Protein AF-A0A1B6KI60-F1 (afdb_monomer_lite)

pLDDT: mean 78.38, std 18.58, range [37.81, 96.62]

Radius of gyration: 29.03 Å; chains: 1; bounding box: 69×90×65 Å

Structure (mmCIF, N/CA/C/O backbone):
data_AF-A0A1B6KI60-F1
#
_entry.id   AF-A0A1B6KI60-F1
#
loop_
_atom_site.group_PDB
_atom_site.id
_atom_site.type_symbol
_atom_site.label_atom_id
_atom_site.label_alt_id
_atom_site.label_comp_id
_atom_site.label_asym_id
_atom_site.label_entity_id
_atom_site.label_seq_id
_atom_site.pdbx_PDB_ins_code
_atom_site.Cartn_x
_atom_site.Cartn_y
_atom_site.Cartn_z
_atom_site.occupancy
_atom_site.B_iso_or_equiv
_atom_site.auth_seq_id
_atom_site.auth_comp_id
_atom_site.auth_asym_id
_atom_site.auth_atom_id
_atom_site.pdbx_PDB_model_num
ATOM 1 N N . MET A 1 1 ? -39.574 -51.683 -20.007 1.00 42.34 1 MET A N 1
ATOM 2 C CA . MET A 1 1 ? -39.007 -51.250 -21.297 1.00 42.34 1 MET A CA 1
ATOM 3 C C . MET A 1 1 ? -39.766 -50.016 -21.739 1.00 42.34 1 MET A C 1
ATOM 5 O O . MET A 1 1 ? -40.900 -50.143 -22.176 1.00 42.34 1 MET A O 1
ATOM 9 N N . ALA A 1 2 ? -39.174 -48.852 -21.505 1.00 38.28 2 ALA A N 1
ATOM 10 C CA . ALA A 1 2 ? -39.515 -47.571 -22.110 1.00 38.28 2 ALA A CA 1
ATOM 11 C C . ALA A 1 2 ? -38.250 -46.718 -21.943 1.00 38.28 2 ALA A C 1
ATOM 13 O O . ALA A 1 2 ? -37.943 -46.286 -20.834 1.00 38.28 2 ALA A O 1
ATOM 14 N N . GLU A 1 3 ? -37.463 -46.625 -23.010 1.00 39.91 3 GLU A N 1
ATOM 15 C CA . GLU A 1 3 ? -36.348 -45.690 -23.156 1.00 39.91 3 GLU A CA 1
ATOM 16 C C . GLU A 1 3 ? -36.780 -44.610 -24.149 1.00 39.91 3 GLU A C 1
ATOM 18 O O . GLU A 1 3 ? -37.379 -44.955 -25.162 1.00 39.91 3 GLU A O 1
ATOM 23 N N . GLU A 1 4 ? -36.501 -43.348 -23.821 1.00 42.03 4 GLU A N 1
ATOM 24 C CA . GLU A 1 4 ? -36.314 -42.155 -24.677 1.00 42.03 4 GLU A CA 1
ATOM 25 C C . GLU A 1 4 ? -36.530 -40.928 -23.769 1.00 42.03 4 GLU A C 1
ATOM 27 O O . GLU A 1 4 ? -37.435 -40.928 -22.943 1.00 42.03 4 GLU A O 1
ATOM 32 N N . SER A 1 5 ? -35.820 -39.809 -23.826 1.00 40.44 5 SER A N 1
ATOM 33 C CA . SER A 1 5 ? -34.583 -39.388 -24.477 1.00 40.44 5 SER A CA 1
ATOM 34 C C . SER A 1 5 ? -34.261 -38.052 -23.780 1.00 40.44 5 SER A C 1
ATOM 36 O O . SER A 1 5 ? -35.097 -37.148 -23.795 1.00 40.44 5 SER A O 1
ATOM 38 N N . LEU A 1 6 ? -33.130 -37.932 -23.077 1.00 39.44 6 LEU A N 1
ATOM 39 C CA . LEU A 1 6 ? -32.677 -36.656 -22.502 1.00 39.44 6 LEU A CA 1
ATOM 40 C C . LEU A 1 6 ? -31.654 -36.053 -23.463 1.00 39.44 6 LEU A C 1
ATOM 42 O O . LEU A 1 6 ? -30.500 -36.475 -23.500 1.00 39.44 6 LEU A O 1
ATOM 46 N N . GLN A 1 7 ? -32.111 -35.089 -24.257 1.00 41.62 7 GLN A N 1
ATOM 47 C CA . GLN A 1 7 ? -31.272 -34.262 -25.114 1.00 41.62 7 GLN A CA 1
ATOM 48 C C . GLN A 1 7 ? -30.393 -33.367 -24.224 1.00 41.62 7 GLN A C 1
ATOM 50 O O . GLN A 1 7 ? -30.890 -32.648 -23.360 1.00 41.62 7 GLN A O 1
ATOM 55 N N . SER A 1 8 ? -29.080 -33.456 -24.405 1.00 37.84 8 SER A N 1
ATOM 56 C CA . SER A 1 8 ? -28.066 -32.708 -23.666 1.00 37.84 8 SER A CA 1
ATOM 57 C C . SER A 1 8 ? -27.927 -31.271 -24.182 1.00 37.84 8 SER A C 1
ATOM 59 O O . SER A 1 8 ? -27.409 -31.066 -25.279 1.00 37.84 8 SER A O 1
ATOM 61 N N . ASP A 1 9 ? -28.300 -30.287 -23.362 1.00 39.97 9 ASP A N 1
ATOM 62 C CA . ASP A 1 9 ? -27.995 -28.856 -23.542 1.00 39.97 9 ASP A CA 1
ATOM 63 C C . ASP A 1 9 ? -26.537 -28.547 -23.148 1.00 39.97 9 ASP A C 1
ATOM 65 O O . ASP A 1 9 ? -26.262 -27.823 -22.191 1.00 39.97 9 ASP A O 1
ATOM 69 N N . ALA A 1 10 ? -25.576 -29.147 -23.853 1.00 42.34 10 ALA A N 1
ATOM 70 C CA . ALA A 1 10 ? -24.149 -29.015 -23.543 1.00 42.34 10 ALA A CA 1
ATOM 71 C C 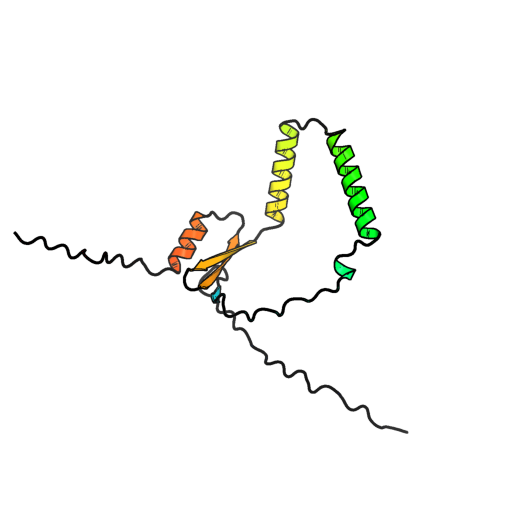. ALA A 1 10 ? -23.333 -28.242 -24.597 1.00 42.34 10 ALA A C 1
ATOM 73 O O . ALA A 1 10 ? -22.110 -28.229 -24.510 1.00 42.34 10 ALA A O 1
ATOM 74 N N . ASP A 1 11 ? -23.976 -27.552 -25.545 1.00 37.81 11 ASP A N 1
ATOM 75 C CA . ASP A 1 11 ? -23.289 -26.851 -26.644 1.00 37.81 11 ASP A CA 1
ATOM 76 C C . ASP A 1 11 ? -23.387 -25.316 -26.562 1.00 37.81 11 ASP A C 1
ATOM 78 O O . ASP A 1 11 ? -23.739 -24.650 -27.531 1.00 37.81 11 ASP A O 1
ATOM 82 N N . LEU A 1 12 ? -23.035 -24.720 -25.413 1.00 42.47 12 LEU A N 1
ATOM 83 C CA . LEU A 1 12 ? -22.754 -23.270 -25.324 1.00 42.47 12 LEU A CA 1
ATOM 84 C C . LEU A 1 12 ? -21.490 -22.907 -24.525 1.00 42.47 12 LEU A C 1
ATOM 86 O O . LEU A 1 12 ? -21.273 -21.740 -24.207 1.00 42.47 12 LEU A O 1
ATOM 90 N N . ILE A 1 13 ? -20.597 -23.863 -24.253 1.00 41.94 13 ILE A N 1
ATOM 91 C CA . ILE A 1 13 ? -19.310 -23.588 -23.590 1.00 41.94 13 ILE A CA 1
ATOM 92 C C . ILE A 1 13 ? -18.177 -23.549 -24.619 1.00 41.94 13 ILE A C 1
ATOM 94 O O . ILE A 1 13 ? -17.165 -24.225 -24.480 1.00 41.94 13 ILE A O 1
ATOM 98 N N . ASN A 1 14 ? -18.342 -22.751 -25.674 1.00 43.97 14 ASN A N 1
ATOM 99 C CA . ASN A 1 14 ? -17.225 -22.369 -26.540 1.00 43.97 14 ASN A CA 1
ATOM 100 C C . ASN A 1 14 ? -16.797 -20.940 -26.185 1.00 43.97 14 ASN A C 1
ATOM 102 O O . ASN A 1 14 ? -16.870 -20.011 -26.984 1.00 43.97 14 ASN A O 1
ATOM 106 N N . GLY A 1 15 ? -16.417 -20.763 -24.917 1.00 42.22 15 GLY A N 1
ATOM 107 C CA . GLY A 1 15 ? -15.636 -19.614 -24.491 1.00 42.22 15 GLY A CA 1
ATOM 108 C C . GLY A 1 15 ? -14.207 -19.868 -24.935 1.00 42.22 15 GLY A C 1
ATOM 109 O O . GLY A 1 15 ? -13.562 -20.773 -24.410 1.00 42.22 15 GLY A O 1
ATOM 110 N N . GLU A 1 16 ? -13.756 -19.113 -25.935 1.00 38.06 16 GLU A N 1
ATOM 111 C CA . GLU A 1 16 ? -12.374 -19.092 -26.396 1.00 38.06 16 GLU A CA 1
ATOM 112 C C . GLU A 1 16 ? -11.435 -19.152 -25.189 1.00 38.06 16 GLU A C 1
ATOM 114 O O . GLU A 1 16 ? -11.366 -18.224 -24.378 1.00 38.06 16 GLU A O 1
ATOM 119 N N . ASN A 1 17 ? -10.728 -20.273 -25.067 1.00 41.53 17 ASN A N 1
ATOM 120 C CA . ASN A 1 17 ? -9.617 -20.429 -24.152 1.00 41.53 17 ASN A CA 1
ATOM 121 C C . ASN A 1 17 ? -8.513 -19.484 -24.640 1.00 41.53 17 ASN A C 1
ATOM 123 O O . ASN A 1 17 ? -7.612 -19.871 -25.382 1.00 41.53 17 ASN A O 1
ATOM 127 N N . ARG A 1 18 ? -8.638 -18.198 -24.295 1.00 43.06 18 ARG A N 1
ATOM 128 C CA . ARG A 1 18 ? -7.546 -17.238 -24.363 1.00 43.06 18 ARG A CA 1
ATOM 129 C C . ARG A 1 18 ? -6.560 -17.690 -23.302 1.00 43.06 18 ARG A C 1
ATOM 131 O O . ARG A 1 18 ? -6.601 -17.209 -22.171 1.00 43.06 18 ARG A O 1
ATOM 138 N N . GLU A 1 19 ? -5.696 -18.632 -23.666 1.00 44.72 19 GLU A N 1
ATOM 139 C CA . GLU A 1 19 ? -4.441 -18.866 -22.970 1.00 44.72 19 GLU A CA 1
ATOM 140 C C . GLU A 1 19 ? -3.692 -17.533 -23.002 1.00 44.72 19 GLU A C 1
ATOM 142 O O . GLU A 1 19 ? -2.962 -17.215 -23.939 1.00 44.72 19 GLU A O 1
ATOM 147 N N . GLN A 1 20 ? -3.943 -16.684 -22.004 1.00 49.84 20 GLN A N 1
ATOM 148 C CA . GLN A 1 20 ? -3.116 -15.525 -21.741 1.00 49.84 20 GLN A CA 1
ATOM 149 C C . GLN A 1 20 ? -1.774 -16.101 -21.315 1.00 49.84 20 GLN A C 1
ATOM 151 O O . GLN A 1 20 ? -1.557 -16.424 -20.148 1.00 49.84 20 GLN A O 1
ATOM 156 N N . SER A 1 21 ? -0.903 -16.332 -22.294 1.00 54.06 21 SER A N 1
ATOM 157 C CA . SER A 1 21 ? 0.453 -16.792 -22.073 1.00 54.06 21 SER A CA 1
ATOM 158 C C . SER A 1 21 ? 1.144 -15.732 -21.225 1.00 54.06 21 SER A C 1
ATOM 160 O O . SER A 1 21 ? 1.532 -14.674 -21.725 1.00 54.06 21 SER A O 1
ATOM 162 N N . VAL A 1 22 ? 1.232 -15.980 -19.919 1.00 66.25 22 VAL A N 1
ATOM 163 C CA . VAL A 1 22 ? 1.929 -15.095 -18.993 1.00 66.25 22 VAL A CA 1
ATOM 164 C C . VAL A 1 22 ? 3.403 -15.138 -19.373 1.00 66.25 22 VAL A C 1
ATOM 166 O O . VAL A 1 22 ? 4.105 -16.107 -19.086 1.00 66.25 22 VAL A O 1
ATOM 169 N N . HIS A 1 23 ? 3.863 -14.109 -20.079 1.00 73.81 23 HIS A N 1
ATOM 170 C CA . HIS A 1 23 ? 5.252 -14.010 -20.489 1.00 73.81 23 HIS A CA 1
ATOM 171 C C . HIS A 1 23 ? 6.079 -13.468 -19.324 1.00 73.81 23 HIS A C 1
ATOM 173 O O . HIS A 1 23 ? 6.001 -12.286 -18.977 1.00 73.81 23 HIS A O 1
ATOM 179 N N . PHE A 1 24 ? 6.879 -14.342 -18.719 1.00 81.31 24 PHE A N 1
ATOM 180 C CA . PHE A 1 24 ? 7.804 -13.951 -17.667 1.00 81.31 24 PHE A CA 1
ATOM 181 C C . PHE A 1 24 ? 9.032 -13.268 -18.273 1.00 81.31 24 PHE A C 1
ATOM 183 O O . PHE A 1 24 ? 9.697 -13.820 -19.148 1.00 81.31 24 PHE A O 1
ATOM 190 N N . VAL A 1 25 ? 9.334 -12.057 -17.815 1.00 77.62 25 VAL A N 1
ATOM 191 C CA . VAL A 1 25 ? 10.476 -11.261 -18.262 1.00 77.62 25 VAL A CA 1
ATOM 192 C C . VAL A 1 25 ? 11.513 -11.255 -17.143 1.00 77.62 25 VAL A C 1
ATOM 194 O O . VAL A 1 25 ? 11.406 -10.500 -16.184 1.00 77.62 25 VAL A O 1
ATOM 197 N N . GLY A 1 26 ? 12.528 -12.107 -17.263 1.00 72.69 26 GLY A N 1
ATOM 198 C CA . GLY A 1 26 ? 13.652 -12.148 -16.326 1.00 72.69 26 GLY A CA 1
ATOM 199 C C . GLY A 1 26 ? 13.367 -12.895 -15.019 1.00 72.69 26 GLY A C 1
ATOM 200 O O . GLY A 1 26 ? 12.597 -13.854 -14.970 1.00 72.69 26 GLY A O 1
ATOM 201 N N . GLU A 1 27 ? 14.061 -12.490 -13.958 1.00 77.69 27 GLU A N 1
ATOM 202 C CA . GLU A 1 27 ? 13.982 -13.132 -12.645 1.00 77.69 27 GLU A CA 1
ATOM 203 C C . GLU A 1 27 ? 12.741 -12.674 -11.853 1.00 77.69 27 GLU A C 1
ATOM 205 O O . GLU A 1 27 ? 12.024 -11.756 -12.248 1.00 77.69 27 GLU A O 1
ATOM 210 N N . ARG A 1 28 ? 12.487 -13.297 -10.691 1.00 82.19 28 ARG A N 1
ATOM 211 C CA . ARG A 1 28 ? 11.461 -12.854 -9.718 1.00 82.19 28 ARG A CA 1
ATOM 212 C C . ARG A 1 28 ? 10.015 -12.934 -10.215 1.00 82.19 28 ARG A C 1
ATOM 214 O O . ARG A 1 28 ? 9.153 -12.180 -9.755 1.00 82.19 28 ARG A O 1
ATOM 221 N N . ASN A 1 29 ? 9.752 -13.874 -11.124 1.00 84.12 29 ASN A N 1
ATOM 222 C CA . ASN A 1 29 ? 8.451 -14.091 -11.760 1.00 84.12 29 ASN A CA 1
ATOM 223 C C . ASN A 1 29 ? 7.879 -12.786 -12.327 1.00 84.12 29 ASN A C 1
ATOM 225 O O . ASN A 1 29 ? 6.680 -12.522 -12.204 1.00 84.12 29 ASN A O 1
ATOM 229 N N . ALA A 1 30 ? 8.755 -11.944 -12.877 1.00 87.88 30 ALA A N 1
ATOM 230 C CA . ALA A 1 30 ? 8.350 -10.650 -13.365 1.00 87.88 30 ALA A CA 1
ATOM 231 C C . ALA A 1 30 ? 7.574 -10.777 -14.673 1.00 87.88 30 ALA A C 1
ATOM 233 O O . ALA A 1 30 ? 7.888 -11.624 -15.501 1.00 87.88 30 ALA A O 1
ATOM 234 N N . ILE A 1 31 ? 6.541 -9.962 -14.842 1.00 90.50 31 ILE A N 1
ATOM 235 C CA . ILE A 1 31 ? 5.661 -9.955 -16.011 1.00 90.50 31 ILE A CA 1
ATOM 236 C C . ILE A 1 31 ? 5.460 -8.513 -16.463 1.00 90.50 31 ILE A C 1
ATOM 238 O O . ILE A 1 31 ? 5.413 -7.601 -15.634 1.00 90.50 31 ILE A O 1
ATOM 242 N N . VAL A 1 32 ? 5.327 -8.317 -17.772 1.00 89.25 32 VAL A N 1
ATOM 243 C CA . VAL A 1 32 ? 5.014 -7.016 -18.366 1.00 89.25 32 VAL A CA 1
ATOM 244 C C . VAL A 1 32 ? 3.679 -7.128 -19.078 1.00 89.25 32 VAL A C 1
ATOM 246 O O . VAL A 1 32 ? 3.474 -8.040 -19.877 1.00 89.25 32 VAL A O 1
ATOM 249 N N . PHE A 1 33 ? 2.767 -6.216 -18.770 1.00 87.88 33 PHE A N 1
ATOM 250 C CA . PHE A 1 33 ? 1.471 -6.123 -19.431 1.00 87.88 33 PHE A CA 1
ATOM 251 C C . PHE A 1 33 ? 1.097 -4.660 -19.643 1.00 87.88 33 PHE A C 1
ATOM 253 O O . PHE A 1 33 ? 1.532 -3.787 -18.891 1.00 87.88 33 PHE A O 1
ATOM 260 N N . SER A 1 34 ? 0.287 -4.388 -20.659 1.00 86.31 34 SER A N 1
ATOM 261 C CA . SER A 1 34 ? -0.233 -3.047 -20.898 1.00 86.31 34 SER A CA 1
ATOM 262 C C . SER A 1 34 ? -1.475 -2.813 -20.037 1.00 86.31 34 SER A C 1
ATOM 264 O O . SER A 1 34 ? -2.329 -3.689 -19.891 1.00 86.31 34 SER A O 1
ATOM 266 N N . ALA A 1 35 ? -1.574 -1.634 -19.425 1.00 82.81 35 ALA A N 1
ATOM 267 C CA . ALA A 1 35 ? -2.701 -1.285 -18.560 1.00 82.81 35 ALA A CA 1
ATOM 268 C C . ALA A 1 35 ? -4.040 -1.169 -19.319 1.00 82.81 35 ALA A C 1
ATOM 270 O O . ALA A 1 35 ? -5.094 -1.153 -18.691 1.00 82.81 35 ALA A O 1
ATOM 271 N N . ASP A 1 36 ? -4.000 -1.075 -20.648 1.00 80.44 36 ASP A N 1
ATOM 272 C CA . ASP A 1 36 ? -5.149 -0.992 -21.554 1.00 80.44 36 ASP A CA 1
ATOM 273 C C . ASP A 1 36 ? -5.634 -2.356 -22.072 1.00 80.44 36 ASP A C 1
ATOM 275 O O . ASP A 1 36 ? -6.732 -2.436 -22.608 1.00 80.44 36 ASP A O 1
ATOM 279 N N . THR A 1 37 ? -4.874 -3.437 -21.869 1.00 78.06 37 THR A N 1
ATOM 280 C CA . THR A 1 37 ? -5.267 -4.794 -22.289 1.00 78.06 37 THR A CA 1
ATOM 281 C C . THR A 1 37 ? -6.485 -5.327 -21.520 1.00 78.06 37 THR A C 1
ATOM 283 O O . THR A 1 37 ? -7.115 -6.298 -21.937 1.00 78.06 37 THR A O 1
ATOM 286 N N . GLY A 1 38 ? -6.817 -4.727 -20.374 1.00 72.56 38 GLY A N 1
ATOM 287 C CA . GLY A 1 38 ? -8.004 -5.079 -19.605 1.00 72.56 38 GLY A CA 1
ATOM 288 C C . GLY A 1 38 ? -9.250 -4.411 -20.175 1.00 72.56 38 GLY A C 1
ATOM 289 O O . GLY A 1 38 ? -9.391 -3.196 -20.066 1.00 72.56 38 GLY A O 1
ATOM 290 N N . GLU A 1 39 ? -10.179 -5.203 -20.710 1.00 76.88 39 GLU A N 1
ATOM 291 C CA . GLU A 1 39 ? -11.531 -4.711 -20.985 1.00 76.88 39 GLU A CA 1
ATOM 292 C C . GLU A 1 39 ? -12.163 -4.238 -19.664 1.00 76.88 39 GLU A C 1
ATOM 294 O O . GLU A 1 39 ? -12.193 -5.010 -18.694 1.00 76.88 39 GLU A O 1
ATOM 299 N N . PRO A 1 40 ? -12.637 -2.981 -19.575 1.00 77.19 40 PRO A N 1
ATOM 300 C CA . PRO A 1 40 ? -13.303 -2.505 -18.377 1.00 77.19 40 PRO A CA 1
ATO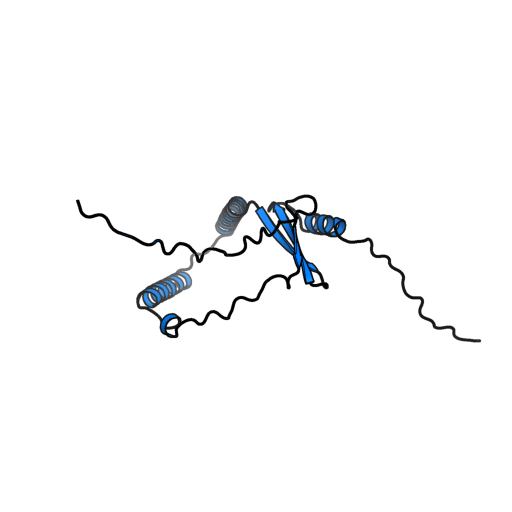M 301 C C . PRO A 1 40 ? -14.550 -3.355 -18.146 1.00 77.19 40 PRO A C 1
ATOM 303 O O . PRO A 1 40 ? -15.415 -3.467 -19.017 1.00 77.19 40 PRO A O 1
ATOM 306 N N . LEU A 1 41 ? -14.643 -3.961 -16.960 1.00 80.56 41 LEU A N 1
ATOM 307 C CA . LEU A 1 41 ? -15.873 -4.629 -16.560 1.00 80.56 41 LEU A CA 1
ATOM 308 C C . LEU A 1 41 ? -17.011 -3.599 -16.578 1.00 80.56 41 LEU A C 1
ATOM 310 O O . LEU A 1 41 ? -16.793 -2.452 -16.164 1.00 80.56 41 LEU A O 1
ATOM 314 N N . PRO A 1 42 ? -18.210 -3.978 -17.054 1.00 84.25 42 PRO A N 1
ATOM 315 C CA . PRO A 1 42 ? -19.356 -3.090 -16.989 1.00 84.25 42 PRO A CA 1
ATOM 316 C C . PRO A 1 42 ? -19.573 -2.649 -15.534 1.00 84.25 42 PRO A C 1
ATOM 318 O O . PRO A 1 42 ? -19.309 -3.441 -14.618 1.00 84.25 42 PRO A O 1
ATOM 321 N N . PRO A 1 43 ? -20.026 -1.402 -15.301 1.00 83.00 43 PRO A N 1
ATOM 322 C CA . PRO A 1 43 ? -20.365 -0.946 -13.963 1.00 83.00 43 PRO A CA 1
ATOM 323 C C . PRO A 1 43 ? -21.290 -1.961 -13.296 1.00 83.00 43 PRO A C 1
ATOM 325 O O . PRO A 1 43 ? -22.303 -2.359 -13.870 1.00 83.00 43 PRO A O 1
ATOM 328 N N . LEU A 1 44 ? -20.908 -2.414 -12.105 1.00 86.38 44 LEU A N 1
ATOM 329 C CA . LEU A 1 44 ? -21.740 -3.315 -11.327 1.00 86.38 44 LEU A CA 1
ATOM 330 C C . LEU A 1 44 ? -22.944 -2.515 -10.819 1.00 86.38 44 LEU A C 1
ATOM 332 O O . LEU A 1 44 ? -22.812 -1.744 -9.870 1.00 86.38 44 LEU A O 1
ATOM 336 N N . GLU A 1 45 ? -24.096 -2.673 -11.470 1.00 88.12 45 GLU A N 1
ATOM 337 C CA . GLU A 1 45 ? -25.358 -2.129 -10.972 1.00 88.12 45 GLU A CA 1
ATOM 338 C C . GLU A 1 45 ? -25.801 -2.960 -9.768 1.00 88.12 45 GLU A C 1
ATOM 340 O O . GLU A 1 45 ? -26.242 -4.104 -9.889 1.00 88.12 45 GLU A O 1
ATOM 345 N N . LEU A 1 46 ? -25.596 -2.392 -8.581 1.00 91.31 46 LEU A N 1
ATOM 346 C CA . LEU A 1 46 ? -26.058 -2.967 -7.327 1.00 91.31 46 LEU A CA 1
ATOM 347 C C . LEU A 1 46 ? -27.494 -2.491 -7.057 1.00 91.31 46 LEU A C 1
ATOM 349 O O . LEU A 1 46 ? -27.769 -1.309 -7.267 1.00 91.31 46 LEU A O 1
ATOM 353 N N . PRO A 1 47 ? -28.397 -3.369 -6.586 1.00 93.44 47 PRO A N 1
ATOM 354 C CA . PRO A 1 47 ? -29.729 -2.962 -6.139 1.00 93.44 47 PRO A CA 1
ATOM 355 C C . PRO A 1 47 ? -29.666 -1.962 -4.978 1.00 93.44 47 PRO A C 1
ATOM 357 O O . PRO A 1 47 ? -28.753 -2.038 -4.156 1.00 93.44 47 PRO A O 1
ATOM 360 N N . ASP A 1 48 ? -30.671 -1.092 -4.859 1.00 89.38 48 ASP A N 1
ATOM 361 C CA . ASP A 1 48 ? -30.737 -0.075 -3.796 1.00 89.38 48 ASP A CA 1
ATOM 362 C C . ASP A 1 48 ? -30.715 -0.693 -2.384 1.00 89.38 48 ASP A C 1
ATOM 364 O O . ASP A 1 48 ? -30.017 -0.186 -1.505 1.00 89.38 48 ASP A O 1
ATOM 368 N N . ASP A 1 49 ? -31.364 -1.848 -2.195 1.00 92.62 49 ASP A N 1
ATOM 369 C CA . ASP A 1 49 ? -31.392 -2.607 -0.936 1.00 92.62 49 ASP A CA 1
ATOM 370 C C . ASP A 1 49 ? -29.990 -2.966 -0.402 1.00 92.62 49 ASP A C 1
ATOM 372 O O . ASP A 1 49 ? -29.821 -3.162 0.797 1.00 92.62 49 ASP A O 1
ATOM 376 N N . PHE A 1 50 ? -28.958 -3.042 -1.258 1.00 91.62 50 PHE A N 1
ATOM 377 C CA . PHE A 1 50 ? -27.572 -3.276 -0.819 1.00 91.62 50 PHE A CA 1
ATOM 378 C C . PHE A 1 50 ? -27.044 -2.143 0.071 1.00 91.62 50 PHE A C 1
ATOM 380 O O . PHE A 1 50 ? -26.193 -2.365 0.934 1.00 91.62 50 PHE A O 1
ATOM 387 N N . PHE A 1 51 ? -27.520 -0.921 -0.162 1.00 92.12 51 PHE A N 1
ATOM 388 C CA . PHE A 1 51 ? -27.117 0.266 0.585 1.00 92.12 51 PHE A CA 1
ATOM 389 C C . PHE A 1 51 ? -28.007 0.514 1.807 1.00 92.12 51 PHE A C 1
ATOM 391 O O . PHE A 1 51 ? -27.694 1.385 2.624 1.00 92.12 51 PHE A O 1
ATOM 398 N N . GLU A 1 52 ? -29.095 -0.244 1.952 1.00 93.12 52 GLU A N 1
ATOM 399 C CA . GLU A 1 52 ? -29.933 -0.209 3.140 1.00 93.12 52 GLU A CA 1
ATOM 400 C C . GLU A 1 52 ? -29.310 -1.044 4.263 1.00 93.12 52 GLU A C 1
ATOM 402 O O . GLU A 1 52 ? -28.873 -2.178 4.081 1.00 93.12 52 GLU A O 1
ATOM 407 N N . LEU A 1 53 ? -29.261 -0.467 5.464 1.00 92.06 53 LEU A N 1
ATOM 408 C CA . LEU A 1 53 ? -28.706 -1.146 6.630 1.00 92.06 53 LEU A CA 1
ATOM 409 C C . LEU A 1 53 ? -29.622 -2.280 7.076 1.00 92.06 53 LEU A C 1
ATOM 411 O 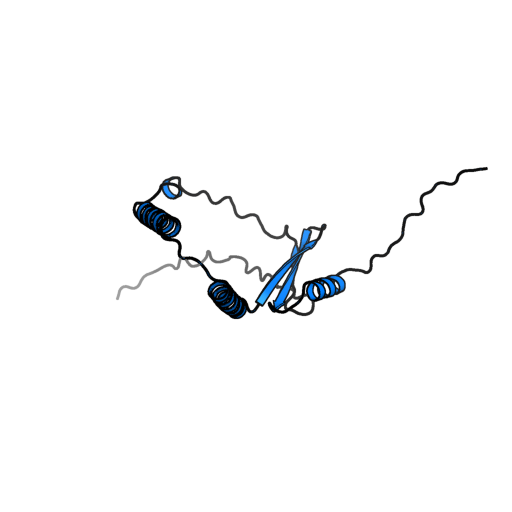O . LEU A 1 53 ? -30.793 -2.054 7.395 1.00 92.06 53 LEU A O 1
ATOM 415 N N . ASN A 1 54 ? -29.059 -3.476 7.222 1.00 93.00 54 ASN A N 1
ATOM 416 C CA . ASN A 1 54 ? -29.784 -4.580 7.819 1.00 93.00 54 ASN A CA 1
ATOM 417 C C . ASN A 1 54 ? -29.649 -4.569 9.353 1.00 93.00 54 ASN A C 1
ATOM 419 O O . ASN A 1 54 ? -28.790 -3.913 9.949 1.00 93.00 54 ASN A O 1
ATOM 423 N N . ASN A 1 55 ? -30.495 -5.344 10.032 1.00 95.38 55 ASN A N 1
ATOM 424 C CA . ASN A 1 55 ? -30.477 -5.447 11.493 1.00 95.38 55 ASN A CA 1
ATOM 425 C C . ASN A 1 55 ? -29.134 -5.957 12.041 1.00 95.38 55 ASN A C 1
ATOM 427 O O . ASN A 1 55 ? -28.747 -5.587 13.151 1.00 95.38 55 ASN A O 1
ATOM 431 N N . ASP A 1 56 ? -28.432 -6.806 11.292 1.00 94.50 56 ASP A N 1
ATOM 432 C CA . ASP A 1 56 ? -27.112 -7.303 11.680 1.00 94.50 56 ASP A CA 1
ATOM 433 C C . ASP A 1 56 ? -26.044 -6.207 11.612 1.00 94.50 56 ASP A C 1
ATOM 435 O O . ASP A 1 56 ? -25.257 -6.073 12.552 1.00 94.50 56 ASP A O 1
ATOM 439 N N . ASP A 1 57 ? -26.080 -5.348 10.591 1.00 95.12 57 ASP A N 1
ATOM 440 C CA . ASP A 1 57 ? -25.159 -4.212 10.466 1.00 95.12 57 ASP A CA 1
ATOM 441 C C . ASP A 1 57 ? -25.352 -3.227 11.617 1.00 95.12 57 ASP A C 1
ATOM 443 O O . ASP A 1 57 ? -24.387 -2.782 12.240 1.00 95.12 57 ASP A O 1
ATOM 447 N N . VAL A 1 58 ? -26.609 -2.958 11.985 1.00 95.56 58 VAL A N 1
ATOM 448 C CA . VAL A 1 58 ? -26.942 -2.115 13.142 1.00 95.56 58 VAL A CA 1
ATOM 449 C C . VAL A 1 58 ? -26.400 -2.718 14.440 1.00 95.56 58 VAL A C 1
ATOM 451 O O . VAL A 1 58 ? -25.880 -1.991 15.289 1.00 95.56 58 VAL A O 1
ATOM 454 N N . ARG A 1 59 ? -26.472 -4.045 14.612 1.00 96.06 59 ARG A N 1
ATOM 455 C CA . ARG A 1 59 ? -25.906 -4.728 15.790 1.00 96.06 59 ARG A CA 1
ATOM 456 C C . ARG A 1 59 ? -24.385 -4.612 15.832 1.00 96.06 59 ARG A C 1
ATOM 458 O O . ARG A 1 59 ? -23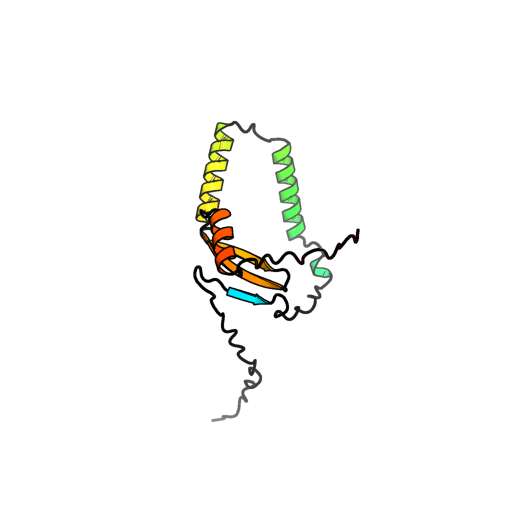.838 -4.364 16.909 1.00 96.06 59 ARG A O 1
ATOM 465 N N . VAL A 1 60 ? -23.710 -4.788 14.695 1.00 96.50 60 VAL A N 1
ATOM 466 C CA . VAL A 1 60 ? -22.249 -4.645 14.587 1.00 96.50 60 VAL A CA 1
ATOM 467 C C . VAL A 1 60 ? -21.836 -3.209 14.895 1.00 96.50 60 VAL A C 1
ATOM 469 O O . VAL A 1 60 ? -20.996 -3.002 15.771 1.00 96.50 60 VAL A O 1
ATOM 472 N N . LEU A 1 61 ? -22.492 -2.227 14.276 1.00 95.94 61 LEU A N 1
ATOM 473 C CA . LEU A 1 61 ? -22.220 -0.811 14.496 1.00 95.94 61 LEU A CA 1
ATOM 474 C C . LEU A 1 61 ? -22.445 -0.417 15.958 1.00 95.94 61 LEU A C 1
ATOM 476 O O . LEU A 1 61 ? -21.609 0.248 16.565 1.00 95.94 61 LEU A O 1
ATOM 480 N N . PHE A 1 62 ? -23.547 -0.861 16.564 1.00 96.44 62 PHE A N 1
ATOM 481 C CA . PHE A 1 62 ? -23.820 -0.581 17.972 1.00 96.44 62 PHE A CA 1
ATOM 482 C C . PHE A 1 62 ? -22.756 -1.186 18.895 1.00 96.44 62 PHE A C 1
ATOM 484 O O . PHE A 1 62 ? -22.314 -0.535 19.844 1.00 96.44 62 PHE A O 1
ATOM 491 N N . LYS A 1 63 ? -22.318 -2.420 18.615 1.00 96.62 63 LYS A N 1
ATOM 492 C CA . LYS A 1 63 ? -21.237 -3.071 19.362 1.00 96.62 63 LYS A CA 1
ATOM 493 C C . LYS A 1 63 ? -19.933 -2.281 19.246 1.00 96.62 63 LYS A C 1
ATOM 495 O O . LYS A 1 63 ? -19.282 -2.066 20.264 1.00 96.62 63 LYS A O 1
ATOM 500 N N . GLU A 1 64 ? -19.577 -1.838 18.045 1.00 96.12 64 GLU A N 1
ATOM 501 C CA . GLU A 1 64 ? -18.372 -1.043 17.799 1.00 96.12 64 GLU A CA 1
ATOM 502 C C . GLU A 1 64 ? -18.433 0.313 18.511 1.00 96.12 64 GLU A C 1
ATOM 504 O O . GLU A 1 64 ? -17.494 0.679 19.213 1.00 96.12 64 GLU A O 1
ATOM 509 N N . LEU A 1 65 ? -19.561 1.024 18.426 1.00 96.12 65 LEU A N 1
ATOM 510 C CA . LEU A 1 65 ? -19.767 2.293 19.131 1.00 96.12 65 LEU A CA 1
ATOM 511 C C . LEU A 1 65 ? -19.651 2.128 20.648 1.00 96.12 65 LEU A C 1
ATOM 513 O O . LEU A 1 65 ? -19.015 2.947 21.316 1.00 96.12 65 LEU A O 1
ATOM 517 N N . LYS A 1 66 ? -20.249 1.065 21.196 1.00 95.31 66 LYS A N 1
ATOM 518 C CA . LYS A 1 66 ? -20.152 0.749 22.621 1.00 95.31 66 LYS A CA 1
ATOM 519 C C . LYS A 1 66 ? -18.705 0.461 23.019 1.00 95.31 66 LYS A C 1
ATOM 521 O O . LYS A 1 66 ? -18.235 1.032 23.998 1.00 95.31 66 LYS A O 1
ATOM 526 N N . GLN A 1 67 ? -18.005 -0.372 22.251 1.00 94.25 67 GLN A N 1
ATOM 527 C CA . GLN A 1 67 ? -16.611 -0.716 22.512 1.00 94.25 67 GLN A CA 1
ATOM 528 C C . GLN A 1 67 ? -15.706 0.518 22.434 1.00 94.25 67 GLN A C 1
ATOM 530 O O . GLN A 1 67 ? -14.935 0.763 23.351 1.00 94.25 67 GLN A O 1
ATOM 535 N N . ASN A 1 68 ? -15.849 1.348 21.400 1.00 93.88 68 ASN A N 1
ATOM 536 C CA . ASN A 1 68 ? -15.060 2.569 21.251 1.00 93.88 68 ASN A CA 1
ATOM 537 C C . ASN A 1 68 ? -15.303 3.547 22.412 1.00 93.88 68 ASN A C 1
ATOM 539 O O . ASN A 1 68 ? -14.370 4.161 22.924 1.00 93.88 68 ASN A O 1
ATOM 543 N N . ARG A 1 69 ? -16.553 3.669 22.877 1.00 94.50 69 ARG A N 1
ATOM 544 C CA . ARG A 1 69 ? -16.867 4.462 24.070 1.00 94.50 69 ARG A CA 1
ATOM 545 C C . ARG A 1 69 ? -16.161 3.910 25.309 1.00 94.50 69 ARG A C 1
ATOM 547 O O . ARG A 1 69 ? -15.538 4.680 26.035 1.00 94.50 69 ARG A O 1
ATOM 554 N N . GLU A 1 70 ? -16.245 2.602 25.540 1.00 92.69 70 GLU A N 1
ATOM 555 C CA . GLU A 1 70 ? -15.579 1.940 26.666 1.00 92.69 70 GLU A CA 1
ATOM 556 C C . GLU A 1 70 ? -14.055 2.114 26.602 1.00 92.69 70 GLU A C 1
ATOM 558 O O . GLU A 1 70 ? -13.441 2.432 27.622 1.00 92.69 70 GLU A O 1
ATOM 563 N N . ASP A 1 71 ? -13.464 1.992 25.411 1.00 90.44 71 ASP A N 1
ATOM 564 C CA . ASP A 1 71 ? -12.033 2.167 25.155 1.00 90.44 71 ASP A CA 1
ATOM 565 C C . ASP A 1 71 ? -11.571 3.610 25.389 1.00 90.44 71 ASP A C 1
ATOM 567 O O . ASP A 1 71 ? -10.454 3.823 25.860 1.00 90.44 71 ASP A O 1
ATOM 571 N N . LEU A 1 72 ? -12.400 4.612 25.076 1.00 88.94 72 LEU A N 1
ATOM 572 C CA . LEU A 1 72 ? -12.094 6.027 25.306 1.00 88.94 72 LEU A CA 1
ATOM 573 C C . LEU A 1 72 ? -12.245 6.423 26.778 1.00 88.94 72 LEU A C 1
ATOM 575 O O . LEU A 1 72 ? -11.393 7.141 27.303 1.00 88.94 72 LEU A O 1
ATOM 579 N N . GLU A 1 73 ? -13.306 5.959 27.440 1.00 91.56 73 GLU A N 1
ATOM 580 C CA . GLU A 1 73 ? -13.573 6.254 28.852 1.00 91.56 73 GLU A CA 1
ATOM 581 C C . GLU A 1 73 ? -12.595 5.515 29.783 1.00 91.56 73 GLU A C 1
ATOM 583 O O . GLU A 1 73 ? -12.155 6.084 30.782 1.00 91.56 73 GLU A O 1
ATOM 588 N N . ASN A 1 74 ? -12.201 4.280 29.446 1.00 86.88 74 ASN A N 1
ATOM 589 C CA . ASN A 1 74 ? -11.398 3.405 30.313 1.00 86.88 74 ASN A CA 1
ATOM 590 C C . ASN A 1 74 ? -9.995 3.105 29.764 1.00 86.88 74 ASN A C 1
ATOM 592 O O . ASN A 1 74 ? -9.387 2.101 30.146 1.00 86.88 74 ASN A O 1
ATOM 596 N N . ARG A 1 75 ? -9.457 3.946 28.869 1.00 82.50 75 ARG A N 1
ATOM 597 C CA . ARG A 1 75 ? -8.178 3.658 28.205 1.00 82.50 75 ARG A CA 1
ATOM 598 C C . ARG A 1 75 ? -7.032 3.500 29.215 1.00 82.50 75 ARG A C 1
ATOM 600 O O . ARG A 1 75 ? -6.665 4.483 29.868 1.00 82.50 75 ARG A O 1
ATOM 607 N N . PRO A 1 76 ? -6.388 2.323 29.318 1.00 84.12 76 PRO A N 1
ATOM 608 C CA . PRO A 1 76 ? -5.278 2.138 30.242 1.00 84.12 76 PRO A CA 1
ATOM 609 C C . PRO A 1 76 ? -4.036 2.918 29.787 1.00 84.12 76 PRO A C 1
ATOM 611 O O . PRO A 1 76 ? -3.788 3.116 28.591 1.00 84.12 76 PRO A O 1
ATOM 614 N N . LEU A 1 77 ? -3.205 3.339 30.745 1.00 84.44 77 LEU A N 1
ATOM 615 C CA . LEU A 1 77 ? -1.921 3.972 30.445 1.00 84.44 77 LEU A CA 1
ATOM 616 C C . LEU A 1 77 ? -0.981 2.958 29.783 1.00 84.44 77 LEU A C 1
ATOM 618 O O . LEU A 1 77 ? -0.528 2.000 30.408 1.00 84.44 77 LEU A O 1
ATOM 622 N N . ARG A 1 78 ? -0.633 3.193 28.516 1.00 84.12 78 ARG A N 1
ATOM 623 C CA . ARG A 1 78 ? 0.359 2.377 27.805 1.00 84.12 78 ARG A CA 1
ATOM 624 C C . ARG A 1 78 ? 1.765 2.852 28.147 1.00 84.12 78 ARG A C 1
ATOM 626 O O . ARG A 1 78 ? 2.177 3.924 27.691 1.00 84.12 78 ARG A O 1
ATOM 633 N N . THR A 1 79 ? 2.486 2.058 28.934 1.00 91.12 79 THR A N 1
ATOM 634 C CA . THR A 1 79 ? 3.898 2.293 29.263 1.00 91.12 79 THR A CA 1
ATOM 635 C C . THR A 1 79 ? 4.791 2.016 28.054 1.00 91.12 79 THR A C 1
ATOM 637 O O . THR A 1 79 ? 4.377 1.360 27.098 1.00 91.12 79 THR A O 1
ATOM 640 N N . LYS A 1 80 ? 6.037 2.501 28.094 1.00 90.50 80 LYS A N 1
ATOM 641 C CA . LYS A 1 80 ? 7.023 2.249 27.034 1.00 90.50 80 LYS A CA 1
ATOM 642 C C . LYS A 1 80 ? 7.212 0.746 26.774 1.00 90.50 80 LYS A C 1
ATOM 644 O O . LYS A 1 80 ? 7.128 0.320 25.634 1.00 90.50 80 LYS A O 1
ATOM 649 N N . ALA A 1 81 ? 7.346 -0.052 27.834 1.00 89.50 81 ALA A N 1
ATOM 650 C CA . ALA A 1 81 ? 7.533 -1.499 27.723 1.00 89.50 81 ALA A CA 1
ATOM 651 C C . ALA A 1 81 ? 6.359 -2.211 27.024 1.00 89.50 81 ALA A C 1
ATOM 653 O O . ALA A 1 81 ? 6.579 -3.105 26.214 1.00 89.50 81 ALA A O 1
ATOM 654 N N . VAL A 1 82 ? 5.117 -1.799 27.305 1.00 89.19 82 VAL A N 1
ATOM 655 C CA . VAL A 1 82 ? 3.921 -2.372 26.661 1.00 89.19 82 VAL A CA 1
ATOM 656 C C . VAL A 1 82 ? 3.868 -2.016 25.173 1.00 89.19 82 VAL A C 1
ATOM 658 O O . VAL A 1 8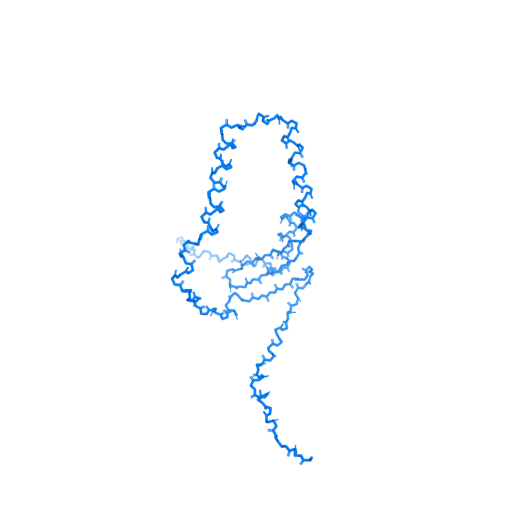2 ? 3.527 -2.868 24.358 1.00 89.19 82 VAL A O 1
ATOM 661 N N . ARG A 1 83 ? 4.246 -0.785 24.801 1.00 90.25 83 ARG A N 1
ATOM 662 C CA . ARG A 1 83 ? 4.324 -0.372 23.389 1.00 90.25 83 ARG A CA 1
ATOM 663 C C . ARG A 1 83 ? 5.384 -1.167 22.633 1.00 90.25 83 ARG A C 1
ATOM 665 O O . ARG A 1 83 ? 5.050 -1.790 21.637 1.00 90.25 83 ARG A O 1
ATOM 672 N N . ASP A 1 84 ? 6.602 -1.240 23.166 1.00 91.56 84 ASP A N 1
ATOM 673 C CA . ASP A 1 84 ? 7.714 -1.954 22.526 1.00 91.56 84 ASP A CA 1
ATOM 674 C C . ASP A 1 84 ? 7.394 -3.459 22.338 1.00 91.56 84 ASP A C 1
ATOM 676 O O . ASP A 1 84 ? 7.715 -4.064 21.308 1.00 91.56 84 ASP A O 1
ATOM 680 N N . MET A 1 85 ? 6.710 -4.077 23.310 1.00 91.19 85 MET A N 1
ATOM 681 C CA . MET A 1 85 ? 6.265 -5.474 23.223 1.00 91.19 85 MET A CA 1
ATOM 682 C C . MET A 1 85 ? 5.175 -5.681 22.161 1.00 91.19 85 MET A C 1
ATOM 684 O O . MET A 1 85 ? 5.255 -6.620 21.371 1.00 91.19 85 MET A O 1
ATOM 688 N N . GLU A 1 86 ? 4.159 -4.821 22.118 1.00 89.25 86 GLU A N 1
ATOM 689 C CA . GLU A 1 86 ? 3.109 -4.915 21.100 1.00 89.25 86 GLU A CA 1
ATOM 690 C C . GLU A 1 86 ? 3.642 -4.621 19.693 1.00 89.25 86 GLU A C 1
ATOM 692 O O . GLU A 1 86 ? 3.277 -5.316 18.744 1.00 89.25 86 GLU A O 1
ATOM 697 N N . ASP A 1 87 ? 4.543 -3.649 19.554 1.00 89.25 87 ASP A N 1
ATOM 698 C CA . ASP A 1 87 ? 5.150 -3.280 18.276 1.00 89.25 87 ASP A CA 1
ATOM 699 C C . ASP A 1 87 ? 6.022 -4.414 17.731 1.00 89.25 87 ASP A C 1
ATOM 701 O O . ASP A 1 87 ? 5.940 -4.750 16.545 1.00 89.25 87 ASP A O 1
ATOM 705 N N . SER A 1 88 ? 6.818 -5.059 18.587 1.00 87.81 88 SER A N 1
ATOM 706 C CA . SER A 1 88 ? 7.624 -6.220 18.195 1.00 87.81 88 SER A CA 1
ATOM 707 C C . SER A 1 88 ? 6.756 -7.425 17.821 1.00 87.81 88 SER A C 1
ATOM 709 O O . SER A 1 88 ? 6.971 -8.020 16.763 1.00 87.81 88 SER A O 1
ATOM 711 N N . ALA A 1 89 ? 5.726 -7.746 18.610 1.00 89.81 89 ALA A N 1
ATOM 712 C CA . ALA A 1 89 ? 4.788 -8.826 18.300 1.00 89.81 89 ALA A CA 1
ATOM 713 C C . ALA A 1 89 ? 4.006 -8.564 16.999 1.00 89.81 89 ALA A C 1
ATOM 715 O O . ALA A 1 89 ? 3.877 -9.455 16.156 1.00 89.81 89 ALA A O 1
ATOM 716 N N . SER A 1 90 ? 3.529 -7.332 16.801 1.00 87.44 90 SER A N 1
ATOM 717 C CA . SER A 1 90 ? 2.850 -6.893 15.578 1.00 87.44 90 SER A CA 1
ATOM 718 C C . SER A 1 90 ? 3.778 -6.973 14.369 1.00 87.44 90 SER A C 1
ATOM 720 O O . SER A 1 90 ? 3.397 -7.503 13.324 1.00 87.44 90 SER A O 1
ATOM 722 N N . THR A 1 91 ? 5.026 -6.523 14.515 1.00 84.81 91 THR A N 1
ATOM 723 C CA . THR A 1 91 ? 6.033 -6.593 13.452 1.00 84.81 91 THR A CA 1
ATOM 724 C C . THR A 1 91 ? 6.310 -8.040 13.061 1.00 84.81 91 THR A C 1
ATOM 726 O O . THR A 1 91 ? 6.204 -8.371 11.883 1.00 84.81 91 THR A O 1
ATOM 729 N N . LEU A 1 92 ? 6.569 -8.928 14.024 1.00 86.00 92 LEU A N 1
ATOM 730 C CA . LEU A 1 92 ? 6.794 -10.351 13.751 1.00 86.00 92 LEU A CA 1
ATOM 731 C C . LEU A 1 92 ? 5.573 -11.017 13.101 1.00 86.00 92 LEU A C 1
ATOM 733 O O . LEU A 1 92 ? 5.718 -11.757 12.130 1.00 86.00 92 LEU A O 1
ATOM 737 N N . SER A 1 93 ? 4.365 -10.715 13.585 1.00 87.62 93 SER A N 1
ATOM 738 C CA . SER A 1 93 ? 3.114 -11.218 13.005 1.00 87.62 93 SER A CA 1
ATOM 739 C C . SER A 1 93 ? 2.937 -10.771 11.550 1.00 87.62 93 SER A C 1
ATOM 741 O O . SER A 1 93 ? 2.599 -11.579 10.685 1.00 87.62 93 SER A O 1
ATOM 743 N N . ARG A 1 94 ? 3.225 -9.498 11.249 1.00 85.62 94 ARG A N 1
ATOM 744 C CA . ARG A 1 94 ? 3.160 -8.948 9.888 1.00 85.62 94 ARG A CA 1
ATOM 745 C C . ARG A 1 94 ? 4.201 -9.572 8.961 1.00 85.62 94 ARG A C 1
ATOM 747 O O . ARG A 1 94 ? 3.851 -9.909 7.834 1.00 85.62 94 ARG A O 1
ATOM 754 N N . LEU A 1 95 ? 5.437 -9.750 9.428 1.00 85.31 95 LEU A N 1
ATOM 755 C CA . LEU A 1 95 ? 6.506 -10.386 8.649 1.00 85.31 95 LEU A CA 1
ATOM 756 C C . LEU A 1 95 ? 6.158 -11.845 8.321 1.00 85.31 95 LEU A C 1
ATOM 758 O O . LEU A 1 95 ? 6.245 -12.256 7.168 1.00 85.31 95 LEU A O 1
ATOM 762 N N . ASN A 1 96 ? 5.645 -12.600 9.296 1.00 83.44 96 ASN A N 1
ATOM 763 C CA . ASN A 1 96 ? 5.214 -13.981 9.070 1.00 83.44 96 ASN A CA 1
ATOM 764 C C . ASN A 1 96 ? 4.001 -14.084 8.138 1.00 83.44 96 ASN A C 1
ATOM 766 O O . ASN A 1 96 ? 3.904 -15.030 7.361 1.00 83.44 96 ASN A O 1
ATOM 770 N N . ARG A 1 97 ? 3.064 -13.130 8.210 1.00 87.00 97 ARG A N 1
ATOM 771 C CA . ARG A 1 97 ? 1.859 -13.133 7.369 1.00 87.00 97 ARG A CA 1
ATOM 772 C C . ARG A 1 97 ? 2.161 -12.802 5.907 1.00 87.00 97 ARG A C 1
ATOM 774 O O . ARG A 1 97 ? 1.513 -13.350 5.021 1.00 87.00 97 ARG A O 1
ATOM 781 N N . TYR A 1 98 ? 3.113 -11.906 5.656 1.00 86.44 98 TYR A N 1
ATOM 782 C CA . TYR A 1 98 ? 3.364 -11.346 4.328 1.00 86.44 98 TYR A CA 1
ATOM 783 C C . TYR A 1 98 ? 4.790 -11.620 3.851 1.00 86.44 98 TYR A C 1
ATOM 785 O O . TYR A 1 98 ? 5.570 -10.699 3.647 1.00 86.44 98 TYR A O 1
ATOM 793 N N . THR A 1 99 ? 5.139 -12.891 3.640 1.00 85.81 99 THR A N 1
ATOM 794 C CA . THR A 1 99 ? 6.489 -13.314 3.208 1.00 85.81 99 THR A CA 1
ATOM 795 C C . THR A 1 99 ? 6.863 -12.857 1.794 1.00 85.81 99 THR A C 1
ATOM 797 O O . THR A 1 99 ? 8.037 -12.806 1.436 1.00 85.81 99 THR A O 1
ATOM 800 N N . ARG A 1 100 ? 5.873 -12.539 0.956 1.00 89.38 100 ARG A N 1
ATOM 801 C CA . ARG A 1 100 ? 6.077 -12.098 -0.427 1.00 89.38 100 ARG A CA 1
ATOM 802 C C . ARG A 1 100 ? 5.285 -10.829 -0.694 1.00 89.38 100 ARG A C 1
ATOM 804 O O . ARG A 1 100 ? 4.117 -10.735 -0.325 1.00 89.38 100 ARG A O 1
ATOM 811 N N . THR A 1 101 ? 5.917 -9.905 -1.401 1.00 90.38 101 THR A N 1
ATOM 812 C CA . THR A 1 101 ? 5.364 -8.616 -1.803 1.00 90.38 101 THR A CA 1
ATOM 813 C C . THR A 1 101 ? 5.389 -8.531 -3.318 1.00 90.38 101 THR A C 1
ATOM 815 O O . THR A 1 101 ? 6.438 -8.689 -3.935 1.00 90.38 101 THR A O 1
ATOM 818 N N . VAL A 1 102 ? 4.241 -8.271 -3.933 1.00 92.38 102 VAL A N 1
ATOM 819 C CA . VAL A 1 102 ? 4.159 -8.014 -5.374 1.00 92.38 102 VAL A CA 1
ATOM 820 C C . VAL A 1 102 ? 4.239 -6.510 -5.591 1.00 92.38 102 VAL A C 1
ATOM 822 O O . VAL A 1 102 ? 3.410 -5.770 -5.066 1.00 92.38 102 VAL A O 1
ATOM 825 N N . ILE A 1 103 ? 5.227 -6.057 -6.356 1.00 92.62 103 ILE A N 1
ATOM 826 C CA . ILE A 1 103 ? 5.391 -4.644 -6.708 1.00 92.62 103 ILE A CA 1
ATOM 827 C C . ILE A 1 103 ? 5.020 -4.471 -8.175 1.00 92.62 103 ILE A C 1
ATOM 829 O O . ILE A 1 103 ? 5.465 -5.241 -9.024 1.00 92.62 103 ILE A O 1
ATOM 833 N N . ARG A 1 104 ? 4.197 -3.457 -8.458 1.00 93.12 104 ARG A N 1
ATOM 834 C CA . ARG A 1 104 ? 3.799 -3.048 -9.807 1.00 93.12 104 ARG A CA 1
ATOM 835 C C . ARG A 1 104 ? 4.341 -1.655 -10.087 1.00 93.12 104 ARG A C 1
ATOM 837 O O . ARG A 1 104 ? 4.066 -0.729 -9.330 1.00 93.12 104 ARG A O 1
ATOM 844 N N . VAL A 1 105 ? 5.096 -1.523 -11.165 1.00 91.00 105 VAL A N 1
ATOM 845 C CA . VAL A 1 105 ? 5.683 -0.267 -11.628 1.00 91.00 105 VAL A CA 1
ATOM 846 C C . VAL A 1 105 ? 4.984 0.110 -12.918 1.00 91.00 105 VAL A C 1
ATOM 848 O O . VAL A 1 105 ? 5.072 -0.620 -13.900 1.00 91.00 105 VAL A O 1
ATOM 851 N N . GLN A 1 106 ? 4.263 1.226 -12.895 1.00 91.69 106 GLN A N 1
ATOM 852 C CA . GLN A 1 106 ? 3.586 1.759 -14.067 1.00 91.69 106 GLN A CA 1
ATOM 853 C C . GLN A 1 106 ? 4.496 2.766 -14.765 1.00 91.69 106 GLN A C 1
ATOM 855 O O . GLN A 1 106 ? 4.912 3.760 -14.166 1.00 91.69 106 GLN A O 1
ATOM 860 N N . PHE A 1 107 ? 4.788 2.505 -16.031 1.00 89.69 107 PHE A N 1
ATOM 861 C CA . PHE A 1 107 ? 5.560 3.387 -16.886 1.00 89.69 107 PHE A CA 1
ATOM 862 C C . PHE A 1 107 ? 4.655 4.418 -17.589 1.00 89.69 107 PHE A C 1
ATOM 864 O O . PHE A 1 107 ? 3.440 4.215 -17.711 1.00 89.69 107 PHE A O 1
ATOM 871 N N . PRO A 1 108 ? 5.221 5.548 -18.060 1.00 88.00 108 PRO A N 1
ATOM 872 C CA . PRO A 1 108 ? 4.460 6.587 -18.763 1.00 88.00 108 PRO A CA 1
ATOM 873 C C . PRO A 1 108 ? 3.799 6.117 -20.068 1.00 88.00 108 PRO A C 1
ATOM 875 O O . PRO A 1 108 ? 2.803 6.695 -20.495 1.00 88.00 108 PRO A O 1
ATOM 878 N N . ASP A 1 109 ? 4.331 5.066 -20.687 1.00 86.00 109 ASP A N 1
ATOM 879 C CA . ASP A 1 109 ? 3.818 4.418 -21.901 1.00 86.00 109 ASP A CA 1
ATOM 880 C C . ASP A 1 109 ? 2.652 3.448 -21.631 1.00 86.00 109 ASP A C 1
ATOM 882 O O . ASP A 1 109 ? 2.196 2.760 -22.540 1.00 86.00 109 ASP A O 1
ATOM 886 N N . ARG A 1 110 ? 2.135 3.431 -20.393 1.00 85.31 110 ARG A N 1
ATOM 887 C CA . ARG A 1 110 ? 1.066 2.545 -19.906 1.00 85.31 110 ARG A CA 1
ATOM 888 C C . ARG A 1 110 ? 1.470 1.076 -19.775 1.00 85.31 110 ARG A C 1
ATOM 890 O O . ARG A 1 110 ? 0.602 0.252 -19.483 1.00 85.31 110 ARG A O 1
ATOM 897 N N . LEU A 1 111 ? 2.754 0.743 -19.901 1.00 88.44 111 LEU A N 1
ATOM 898 C CA . LEU A 1 111 ? 3.256 -0.575 -19.531 1.00 88.44 111 LEU A CA 1
ATOM 899 C C . LEU A 1 111 ? 3.338 -0.706 -18.010 1.00 88.44 111 LEU A C 1
ATOM 901 O O . LEU A 1 111 ? 3.675 0.236 -17.289 1.00 88.44 111 LEU A O 1
ATOM 905 N N . VAL A 1 112 ? 3.040 -1.899 -17.511 1.00 90.75 112 VAL A N 1
ATOM 906 C CA . VAL A 1 112 ? 3.143 -2.246 -16.097 1.00 90.75 112 VAL A CA 1
ATOM 907 C C . VAL A 1 112 ? 4.096 -3.420 -15.945 1.00 90.75 112 VAL A C 1
ATOM 909 O O . VAL A 1 112 ? 3.822 -4.518 -16.428 1.00 90.75 112 VAL A O 1
ATOM 912 N N . LEU A 1 113 ? 5.199 -3.195 -15.232 1.00 91.06 113 LEU A N 1
ATOM 913 C CA . LEU A 1 113 ? 6.111 -4.244 -14.784 1.00 91.06 113 LEU A CA 1
ATOM 914 C C . LEU A 1 113 ? 5.681 -4.712 -13.394 1.00 91.06 113 LEU A C 1
ATOM 916 O O . LEU A 1 113 ? 5.738 -3.953 -12.426 1.00 91.06 113 LEU A O 1
ATOM 920 N N . GLN A 1 114 ? 5.260 -5.966 -13.284 1.00 91.88 114 GLN A N 1
ATOM 921 C CA . GLN A 1 114 ? 4.945 -6.610 -12.013 1.00 91.88 114 GLN A CA 1
ATOM 922 C C . GLN A 1 114 ? 6.054 -7.593 -11.657 1.00 91.88 114 GLN A C 1
ATOM 924 O O . GLN A 1 114 ? 6.363 -8.449 -12.470 1.00 91.88 114 GLN A O 1
ATOM 929 N N . ALA A 1 115 ? 6.595 -7.536 -10.440 1.00 92.62 115 ALA A N 1
ATOM 930 C CA . ALA A 1 115 ? 7.605 -8.481 -9.960 1.00 92.62 115 ALA A CA 1
ATOM 931 C C . ALA A 1 115 ? 7.394 -8.853 -8.485 1.00 92.62 115 ALA A C 1
ATOM 933 O O . ALA A 1 115 ? 6.772 -8.106 -7.722 1.00 92.62 115 ALA A O 1
ATOM 934 N N . VAL A 1 116 ? 7.896 -10.026 -8.087 1.00 92.38 116 VAL A N 1
ATOM 935 C CA . VAL A 1 116 ? 7.761 -10.558 -6.723 1.00 92.38 116 VAL A CA 1
ATOM 936 C C . VAL A 1 116 ? 9.041 -10.324 -5.920 1.00 92.38 116 VAL A C 1
ATOM 938 O O . VAL A 1 116 ? 10.128 -10.752 -6.301 1.00 92.38 116 VAL A O 1
ATOM 941 N N . PHE A 1 117 ? 8.897 -9.696 -4.760 1.00 91.38 117 PHE A N 1
ATOM 942 C CA . PHE A 1 117 ? 9.971 -9.392 -3.820 1.00 91.38 117 PHE A CA 1
ATOM 943 C C . PHE A 1 117 ? 9.708 -10.048 -2.463 1.00 91.38 117 PHE A C 1
ATOM 945 O O . PHE A 1 117 ? 8.573 -10.381 -2.116 1.00 91.38 117 PHE A O 1
ATOM 952 N N . ASN A 1 118 ? 10.760 -10.241 -1.679 1.00 88.94 118 ASN A N 1
ATOM 953 C CA . ASN A 1 118 ? 10.657 -10.645 -0.282 1.00 88.94 118 ASN A CA 1
ATOM 954 C C . ASN A 1 118 ? 10.432 -9.402 0.602 1.00 88.94 118 ASN A C 1
ATOM 956 O O . ASN A 1 118 ? 10.933 -8.321 0.297 1.00 88.94 118 ASN A O 1
ATOM 960 N N . HIS A 1 119 ? 9.721 -9.543 1.724 1.00 84.62 119 HIS A N 1
ATOM 961 C CA . HIS A 1 119 ? 9.430 -8.429 2.641 1.00 84.62 119 HIS A CA 1
ATOM 962 C C . HIS A 1 119 ? 10.681 -7.763 3.238 1.00 84.62 119 HIS A C 1
ATOM 964 O O . HIS A 1 119 ? 10.601 -6.651 3.749 1.00 84.62 119 HIS A O 1
ATOM 970 N N . SER A 1 120 ? 11.824 -8.455 3.209 1.00 85.31 120 SER A N 1
ATOM 971 C CA . SER A 1 120 ? 13.098 -7.969 3.751 1.00 85.31 120 SER A CA 1
ATOM 972 C C . SER A 1 120 ? 13.934 -7.204 2.725 1.00 85.31 120 SER A C 1
ATOM 974 O O . SER A 1 120 ? 14.998 -6.697 3.074 1.00 85.31 120 SER A O 1
ATOM 976 N N . GLU A 1 121 ? 13.511 -7.159 1.459 1.00 87.88 121 GLU A N 1
ATOM 977 C CA . GLU A 1 121 ? 14.252 -6.461 0.410 1.00 87.88 121 GLU A CA 1
ATOM 978 C C . GLU A 1 121 ? 14.071 -4.949 0.509 1.00 87.88 121 GLU A C 1
ATOM 980 O O . GLU A 1 121 ? 13.028 -4.434 0.912 1.00 87.88 121 GLU A O 1
ATOM 985 N N . THR A 1 122 ? 15.124 -4.222 0.145 1.00 92.06 122 THR A N 1
ATOM 986 C CA . THR A 1 122 ? 15.133 -2.761 0.233 1.00 92.06 122 THR A CA 1
ATOM 987 C C . THR A 1 122 ? 14.570 -2.128 -1.032 1.00 92.06 122 THR A C 1
ATOM 989 O O . THR A 1 122 ? 14.600 -2.716 -2.113 1.00 92.06 122 THR A O 1
ATOM 992 N N . VAL A 1 123 ? 14.145 -0.867 -0.926 1.00 91.62 123 VAL A N 1
ATOM 993 C CA . VAL A 1 123 ? 13.737 -0.061 -2.090 1.00 91.62 123 VAL A CA 1
ATOM 994 C C . VAL A 1 123 ? 14.866 0.047 -3.121 1.00 91.62 123 VAL A C 1
ATOM 996 O O . VAL A 1 123 ? 14.603 0.060 -4.319 1.00 91.62 123 VAL A O 1
ATOM 999 N N . GLN A 1 124 ? 16.126 0.057 -2.675 1.00 92.69 124 GLN A N 1
ATOM 1000 C CA . GLN A 1 124 ? 17.282 0.080 -3.569 1.00 92.69 124 GLN A CA 1
ATOM 1001 C C . GLN A 1 124 ? 17.331 -1.169 -4.459 1.00 92.69 124 GLN A C 1
ATOM 1003 O O . GLN A 1 124 ? 17.503 -1.050 -5.667 1.00 92.69 124 GLN A O 1
ATOM 1008 N N . THR A 1 125 ? 17.080 -2.351 -3.889 1.00 91.44 125 THR A N 1
ATOM 1009 C CA . THR A 1 125 ? 16.999 -3.616 -4.636 1.00 91.44 125 THR A CA 1
ATOM 1010 C C . THR A 1 125 ? 15.913 -3.567 -5.711 1.00 91.44 125 THR A C 1
ATOM 1012 O O . THR A 1 125 ? 16.127 -4.029 -6.829 1.00 91.44 125 THR A O 1
ATOM 1015 N N . VAL A 1 126 ? 14.763 -2.964 -5.395 1.00 90.62 126 VAL A N 1
ATOM 1016 C CA . VAL A 1 126 ? 13.669 -2.761 -6.356 1.00 90.62 126 VAL A CA 1
ATOM 1017 C C . VAL A 1 126 ? 14.097 -1.801 -7.468 1.00 90.62 126 VAL A C 1
ATOM 1019 O O . VAL A 1 126 ? 13.883 -2.089 -8.641 1.00 90.62 126 VAL A O 1
ATOM 1022 N N . ALA A 1 127 ? 14.739 -0.682 -7.127 1.00 90.88 127 ALA A N 1
ATOM 1023 C CA . ALA A 1 127 ? 15.211 0.296 -8.103 1.00 90.88 127 ALA A CA 1
ATOM 1024 C C . ALA A 1 127 ? 16.272 -0.289 -9.045 1.00 90.88 127 ALA A C 1
ATOM 1026 O O . ALA A 1 127 ? 16.215 -0.062 -10.251 1.00 90.88 127 ALA A O 1
ATOM 1027 N N . ASP A 1 128 ? 17.222 -1.055 -8.513 1.00 90.88 128 ASP A N 1
ATOM 1028 C CA . ASP A 1 128 ? 18.265 -1.694 -9.313 1.00 90.88 128 ASP A CA 1
ATOM 1029 C C . ASP A 1 128 ? 17.693 -2.786 -10.213 1.00 90.88 128 ASP A C 1
ATOM 1031 O O . ASP A 1 128 ? 18.092 -2.877 -11.370 1.00 90.88 128 ASP A O 1
ATOM 1035 N N . PHE A 1 129 ? 16.690 -3.529 -9.738 1.00 90.25 129 PHE A N 1
ATOM 1036 C CA . PHE A 1 129 ? 15.925 -4.445 -10.578 1.00 90.25 129 PHE A CA 1
ATOM 1037 C C . PHE A 1 129 ? 15.249 -3.705 -11.738 1.00 90.25 129 PHE A C 1
ATOM 1039 O O . PHE A 1 129 ? 15.458 -4.077 -12.887 1.00 90.25 129 PHE A O 1
ATOM 1046 N N . ILE A 1 130 ? 14.515 -2.617 -11.476 1.00 88.81 130 ILE A N 1
ATOM 1047 C CA . ILE A 1 130 ? 13.828 -1.839 -12.524 1.00 88.81 130 ILE A CA 1
ATOM 1048 C C . ILE A 1 130 ? 14.819 -1.316 -13.572 1.00 88.81 130 ILE A C 1
ATOM 1050 O O . ILE A 1 130 ? 14.535 -1.394 -14.763 1.00 88.81 130 ILE A O 1
ATOM 1054 N N . LYS A 1 131 ? 16.001 -0.840 -13.156 1.00 88.25 131 LYS A N 1
ATOM 1055 C CA . LYS A 1 131 ? 17.042 -0.361 -14.081 1.00 88.25 131 LYS A CA 1
ATOM 1056 C C . LYS A 1 131 ? 17.490 -1.421 -15.088 1.00 88.25 131 LYS A C 1
ATOM 1058 O O . LYS A 1 131 ? 17.882 -1.045 -16.182 1.00 88.25 131 LYS A O 1
ATOM 1063 N N . THR A 1 132 ? 17.424 -2.713 -14.757 1.00 86.12 132 THR A N 1
ATOM 1064 C CA . THR A 1 132 ? 17.773 -3.784 -15.713 1.00 86.12 132 THR A CA 1
ATOM 1065 C C . THR A 1 132 ? 16.784 -3.912 -16.875 1.00 86.12 132 THR A C 1
ATOM 1067 O O . THR A 1 132 ? 17.148 -4.450 -17.915 1.00 86.12 132 THR A O 1
ATOM 1070 N N . PHE A 1 133 ? 15.562 -3.387 -16.723 1.00 83.25 133 PHE A N 1
ATOM 1071 C CA . PHE A 1 133 ? 14.522 -3.368 -17.759 1.00 83.25 133 PHE A CA 1
ATOM 1072 C C . PHE A 1 133 ? 14.425 -2.023 -18.486 1.00 83.25 133 PHE A C 1
ATOM 1074 O O . PHE A 1 133 ? 13.595 -1.874 -19.379 1.00 83.25 133 PHE A O 1
ATOM 1081 N N . LEU A 1 134 ? 15.237 -1.038 -18.096 1.00 84.12 134 LEU A N 1
ATOM 1082 C CA . LEU A 1 134 ? 15.284 0.268 -18.737 1.00 84.12 134 LEU A CA 1
ATOM 1083 C C . LEU A 1 134 ? 16.454 0.312 -19.716 1.00 84.12 134 LEU A C 1
ATOM 1085 O O . LEU A 1 134 ? 17.572 -0.083 -19.385 1.00 84.12 134 LEU A O 1
ATOM 1089 N N . GLU A 1 135 ? 16.212 0.847 -20.909 1.00 77.88 135 GLU A N 1
ATOM 1090 C CA . GLU A 1 135 ? 17.309 1.234 -21.790 1.00 77.88 135 GLU A CA 1
ATOM 1091 C C . GLU A 1 135 ? 18.159 2.319 -21.108 1.00 77.88 135 GLU A C 1
ATOM 1093 O O . GLU A 1 135 ? 17.622 3.163 -20.375 1.00 77.88 135 GLU A O 1
ATOM 1098 N N . PRO A 1 136 ? 19.492 2.316 -21.309 1.00 71.06 136 PRO A N 1
ATOM 1099 C CA . PRO A 1 136 ? 20.330 3.381 -20.788 1.00 71.06 136 PRO A CA 1
ATOM 1100 C C . PRO A 1 136 ? 19.811 4.714 -21.338 1.00 71.06 136 PRO A C 1
ATOM 1102 O O . PRO A 1 136 ? 19.499 4.796 -22.527 1.00 71.06 136 PRO A O 1
ATOM 1105 N N . PRO A 1 137 ? 19.710 5.765 -20.508 1.00 61.31 137 PRO A N 1
ATOM 1106 C CA . PRO A 1 137 ? 19.266 7.056 -20.993 1.00 61.31 137 PRO A CA 1
ATOM 1107 C C . PRO A 1 137 ? 20.308 7.546 -22.001 1.00 61.31 137 PRO A C 1
ATOM 1109 O O . PRO A 1 137 ? 21.397 7.974 -21.614 1.00 61.31 137 PRO A O 1
ATOM 1112 N N . ASP A 1 138 ? 20.000 7.461 -23.298 1.00 56.38 138 ASP A N 1
ATOM 1113 C CA . ASP A 1 138 ? 20.792 8.096 -24.348 1.00 56.38 138 ASP A CA 1
ATOM 1114 C C . ASP A 1 138 ? 20.537 9.603 -24.208 1.00 56.38 138 ASP A C 1
ATOM 1116 O O . ASP A 1 138 ? 19.658 10.200 -24.832 1.00 56.38 138 ASP A O 1
ATOM 1120 N N . ILE A 1 139 ? 21.251 10.213 -23.259 1.00 57.16 139 ILE A N 1
ATOM 1121 C CA . ILE A 1 139 ? 21.249 11.645 -22.989 1.00 57.16 139 ILE A CA 1
ATOM 1122 C C . ILE A 1 139 ? 21.928 12.300 -24.191 1.00 57.16 139 ILE A C 1
ATOM 1124 O O . ILE A 1 139 ? 23.121 12.595 -24.181 1.00 57.16 139 ILE A O 1
ATOM 1128 N N . ARG A 1 140 ? 21.163 12.528 -25.258 1.00 51.50 140 ARG A N 1
ATOM 1129 C CA . ARG A 1 140 ? 21.508 13.517 -26.275 1.00 51.50 140 ARG A CA 1
ATOM 1130 C C . ARG A 1 140 ? 20.777 14.800 -25.911 1.00 51.50 140 ARG A C 1
ATOM 1132 O O . ARG A 1 140 ? 19.620 14.966 -26.306 1.00 51.50 140 ARG A O 1
ATOM 1139 N N . PRO A 1 141 ? 21.405 15.717 -25.152 1.00 52.56 141 PRO A N 1
ATOM 1140 C CA . PRO A 1 141 ? 20.876 17.062 -25.064 1.00 52.56 141 PRO A CA 1
ATOM 1141 C C . PRO A 1 141 ? 20.865 17.604 -26.493 1.00 52.56 141 PRO A C 1
ATOM 1143 O O . PRO A 1 141 ? 21.910 17.677 -27.140 1.00 52.56 141 PRO A O 1
ATOM 1146 N N . HIS A 1 142 ? 19.680 17.919 -27.018 1.00 49.31 142 HIS A N 1
ATOM 1147 C CA . HIS A 1 142 ? 19.585 18.669 -28.263 1.00 49.31 142 HIS A CA 1
ATOM 1148 C C . HIS A 1 142 ? 20.363 19.973 -28.052 1.00 49.31 142 HIS A C 1
ATOM 1150 O O . HIS A 1 142 ? 19.998 20.734 -27.151 1.00 49.31 142 HIS A O 1
ATOM 1156 N N . PRO A 1 143 ? 21.448 20.235 -28.804 1.00 51.53 143 PRO A N 1
ATOM 1157 C CA . PRO A 1 143 ? 22.181 21.474 -28.646 1.00 51.53 143 PRO A CA 1
ATOM 1158 C C . PRO A 1 143 ? 21.240 22.620 -29.008 1.00 51.53 143 PRO A C 1
ATOM 1160 O O . PRO A 1 143 ? 20.752 22.716 -30.136 1.00 51.53 143 PRO A O 1
ATOM 1163 N N . SER A 1 144 ? 20.963 23.465 -28.019 1.00 52.94 144 SER A N 1
ATOM 1164 C CA . SER A 1 144 ? 20.236 24.714 -28.170 1.00 52.94 144 SER A CA 1
ATOM 1165 C C . SER A 1 144 ? 20.902 25.506 -29.291 1.00 52.94 144 SER A C 1
ATOM 1167 O O . SER A 1 144 ? 22.041 25.956 -29.156 1.00 52.94 144 SER A O 1
ATOM 1169 N N . GLN A 1 145 ? 20.204 25.660 -30.415 1.00 48.81 145 GLN A N 1
ATOM 1170 C CA . GLN A 1 145 ? 20.634 26.542 -31.489 1.00 48.81 145 GLN A CA 1
ATOM 1171 C C . GLN A 1 145 ? 20.486 27.993 -31.023 1.00 48.81 145 GLN A C 1
ATOM 1173 O O . GLN A 1 145 ? 19.487 28.648 -31.291 1.00 48.81 145 GLN A O 1
ATOM 1178 N N . TYR A 1 146 ? 21.492 28.499 -30.318 1.00 47.22 146 TYR A N 1
ATOM 1179 C CA . TYR A 1 146 ? 21.708 29.931 -30.151 1.00 47.22 146 TYR A CA 1
ATOM 1180 C C . TYR A 1 146 ? 23.092 30.263 -30.701 1.00 47.22 146 TYR A C 1
ATOM 1182 O O . TYR A 1 146 ? 24.075 30.384 -29.976 1.00 47.22 146 TYR A O 1
ATOM 1190 N N . SER A 1 147 ? 23.165 30.385 -32.028 1.00 52.03 147 SER A N 1
ATOM 1191 C CA . SER A 1 147 ? 24.245 31.114 -32.685 1.00 52.03 147 SER A CA 1
ATOM 1192 C C . SER A 1 147 ? 23.918 32.602 -32.573 1.00 52.03 147 SER A C 1
ATOM 1194 O O . SER A 1 147 ? 23.109 33.130 -33.334 1.00 52.03 147 SER A O 1
ATOM 1196 N N . VAL A 1 148 ? 24.516 33.276 -31.590 1.00 53.59 148 VAL A N 1
ATOM 1197 C CA . VAL A 1 148 ? 24.619 34.738 -31.618 1.00 53.59 148 VAL A CA 1
ATOM 1198 C C . VAL A 1 148 ? 25.765 35.067 -32.567 1.00 53.59 148 VAL A C 1
ATOM 1200 O O . VAL A 1 148 ? 26.929 34.791 -32.280 1.00 53.59 148 VAL A O 1
ATOM 1203 N N . ARG A 1 149 ? 25.402 35.586 -33.742 1.00 51.41 149 ARG A N 1
ATOM 1204 C CA . ARG A 1 149 ? 26.328 36.187 -34.702 1.00 51.41 149 ARG A CA 1
ATOM 1205 C C . ARG A 1 149 ? 27.011 37.394 -34.053 1.00 51.41 149 ARG A C 1
ATOM 1207 O O . ARG A 1 149 ? 26.331 38.184 -33.399 1.00 51.41 149 ARG A O 1
ATOM 1214 N N . GLN A 1 150 ? 28.328 37.491 -34.236 1.00 59.94 150 GLN A N 1
ATOM 1215 C CA . GLN A 1 150 ? 29.064 38.744 -34.054 1.00 59.94 150 GLN A CA 1
ATOM 1216 C C . GLN A 1 150 ? 28.660 39.768 -35.114 1.00 59.94 150 GLN A C 1
ATOM 1218 O O . GLN A 1 150 ? 28.274 39.330 -36.226 1.00 59.94 150 GLN A O 1
#

Foldseek 3Di:
DDDDDDDDPPPDPPPPPPPPPQDQDDPQSKGKDFQPVDDDDPPPDDDPVVVDDDPVNVVVVVVVVVVVVCCVVPPDDQDPVNVVVVVVVVVVVVLVVDQKDWDWDQDPNRMIMIGIDGPPDDVVVVVVVVVVVDDDPPPPPPPPPDDPDD

InterPro domains:
  IPR001012 UBX domain [PF00789] (98-135)
  IPR029071 Ubiquitin-like domain superfamily [SSF54236] (87-138)

Secondary structure (DSSP, 8-state):
-----------------------B-SSTT-EEEETTSSPPPPP----GGGGSPPHHHHHHHHHHHHHHHH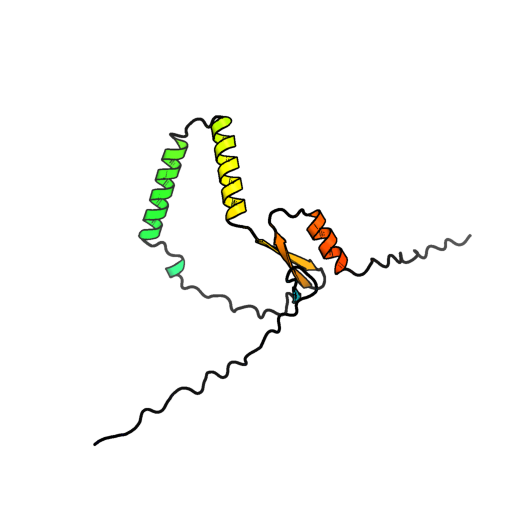HHHS-----HHHHHHHHHHHHHHHHHH-SEEEEEEE-TTSEEEEEEEETT--HHHHHHHHHHTSPP----PPP-------

Organism: NCBI:txid36148

Sequence (150 aa):
MAEESLQSDADLINGENREQSVHFVGERNAIVFSADTGEPLPPLELPDDFFELNNDDVRVLFKELKQNREDLENRPLRTKAVRDMEDSASTLSRLNRYTRTVIRVQFPDRLVLQAVFNHSETVQTVADFIKTFLEPPDIRPHPSQYSVRQ